Protein AF-A0A7G8DNR0-F1 (afdb_monomer_lite)

Radius of gyration: 20.5 Å; chains: 1; bounding box: 41×54×46 Å

Structure (mmCIF, N/CA/C/O backbone):
data_AF-A0A7G8DNR0-F1
#
_entry.id   AF-A0A7G8DNR0-F1
#
loop_
_atom_site.group_PDB
_atom_site.id
_atom_site.type_symbol
_atom_site.label_atom_id
_atom_site.label_alt_id
_atom_site.label_comp_id
_atom_site.label_asym_id
_atom_site.label_entity_id
_atom_site.label_seq_id
_atom_site.pdbx_PDB_ins_code
_atom_site.Cartn_x
_atom_site.Cartn_y
_atom_site.Cartn_z
_atom_site.occupancy
_atom_site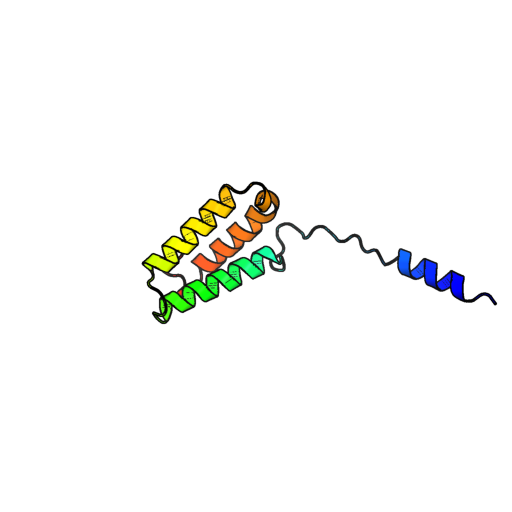.B_iso_or_equiv
_atom_site.auth_seq_id
_atom_site.auth_comp_id
_atom_site.auth_asym_id
_atom_site.auth_atom_id
_atom_site.pdbx_PDB_model_num
ATOM 1 N N . MET A 1 1 ? 27.335 -48.326 -29.016 1.00 47.81 1 MET A N 1
ATOM 2 C CA . MET A 1 1 ? 27.461 -47.047 -28.283 1.00 47.81 1 MET A CA 1
ATOM 3 C C . MET A 1 1 ? 26.975 -45.911 -29.178 1.00 47.81 1 MET A C 1
ATOM 5 O O . MET A 1 1 ? 27.794 -45.343 -29.875 1.00 47.81 1 MET A O 1
ATOM 9 N N . MET A 1 2 ? 25.667 -45.622 -29.239 1.00 50.41 2 MET A N 1
ATOM 10 C CA . MET A 1 2 ? 25.170 -44.385 -29.874 1.00 50.41 2 MET A CA 1
ATOM 11 C C . MET A 1 2 ? 23.697 -44.002 -29.544 1.00 50.41 2 MET A C 1
ATOM 13 O O . MET A 1 2 ? 22.954 -43.703 -30.470 1.00 50.41 2 MET A O 1
ATOM 17 N N . PRO A 1 3 ? 23.208 -43.996 -28.282 1.00 53.56 3 PRO A N 1
ATOM 18 C CA . PRO A 1 3 ? 21.878 -43.438 -27.987 1.00 53.56 3 PRO A CA 1
ATOM 19 C C . PRO A 1 3 ? 21.907 -42.023 -27.374 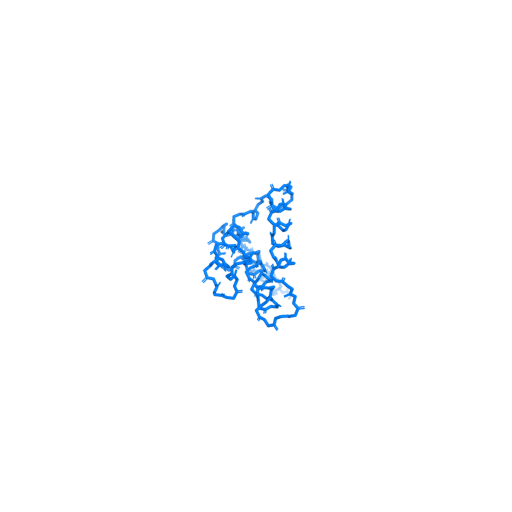1.00 53.56 3 PRO A C 1
ATOM 21 O O . PRO A 1 3 ? 20.867 -41.384 -27.270 1.00 53.56 3 PRO A O 1
ATOM 24 N N . LEU A 1 4 ? 23.076 -41.502 -26.977 1.00 53.06 4 LEU A N 1
ATOM 25 C CA . LEU A 1 4 ? 23.172 -40.249 -26.208 1.00 53.06 4 LEU A CA 1
ATOM 26 C C . LEU A 1 4 ? 22.991 -38.960 -27.029 1.00 53.06 4 LEU A C 1
ATOM 28 O O . LEU A 1 4 ? 22.695 -37.920 -26.451 1.00 53.06 4 LEU A O 1
ATOM 32 N N . ILE A 1 5 ? 23.135 -39.005 -28.357 1.00 57.81 5 ILE A N 1
ATOM 33 C CA . ILE A 1 5 ? 23.100 -37.789 -29.190 1.00 57.81 5 ILE A CA 1
ATOM 34 C C . ILE A 1 5 ? 21.661 -37.288 -29.405 1.00 57.81 5 ILE A C 1
ATOM 36 O O . ILE A 1 5 ? 21.444 -36.083 -29.467 1.00 57.81 5 ILE A O 1
ATOM 40 N N . LEU A 1 6 ? 20.658 -38.178 -29.425 1.00 52.19 6 LEU A N 1
ATOM 41 C CA . LEU A 1 6 ? 19.261 -37.768 -29.639 1.00 52.19 6 LEU A CA 1
ATOM 42 C C . LEU A 1 6 ? 18.628 -37.051 -28.433 1.00 52.19 6 LEU A C 1
ATOM 44 O O . LEU A 1 6 ? 17.714 -36.253 -28.619 1.00 52.19 6 LEU A O 1
ATOM 48 N N . LEU A 1 7 ? 19.103 -37.302 -27.208 1.00 55.22 7 LEU A N 1
ATOM 49 C CA . LEU A 1 7 ? 18.562 -36.652 -26.004 1.00 55.22 7 LEU A CA 1
ATOM 50 C C . LEU A 1 7 ? 19.061 -35.212 -25.821 1.00 55.22 7 LEU A C 1
ATOM 52 O O . LEU A 1 7 ? 18.340 -34.388 -25.262 1.00 55.22 7 LEU A O 1
ATOM 56 N N . GLY A 1 8 ? 20.255 -34.883 -26.326 1.00 55.91 8 GLY A N 1
ATOM 57 C CA . GLY A 1 8 ? 20.789 -33.519 -26.256 1.00 55.91 8 GLY A CA 1
ATOM 58 C C . GLY A 1 8 ? 19.992 -32.524 -27.104 1.00 55.91 8 GLY A C 1
ATOM 59 O O . GLY A 1 8 ? 19.802 -31.377 -26.706 1.00 55.91 8 GLY A O 1
ATOM 60 N N . SER A 1 9 ? 19.459 -32.974 -28.243 1.00 54.59 9 SER A N 1
ATOM 61 C CA . SER A 1 9 ? 18.687 -32.131 -29.164 1.00 54.59 9 SER A CA 1
ATOM 62 C C . SER A 1 9 ? 17.271 -31.819 -28.671 1.00 54.59 9 SER A C 1
ATOM 64 O O . SER A 1 9 ? 16.699 -30.816 -29.087 1.00 54.59 9 SER A O 1
ATOM 66 N N . LEU A 1 10 ? 16.708 -32.641 -27.775 1.00 53.38 10 LEU A N 1
ATOM 67 C CA . LEU A 1 10 ? 15.377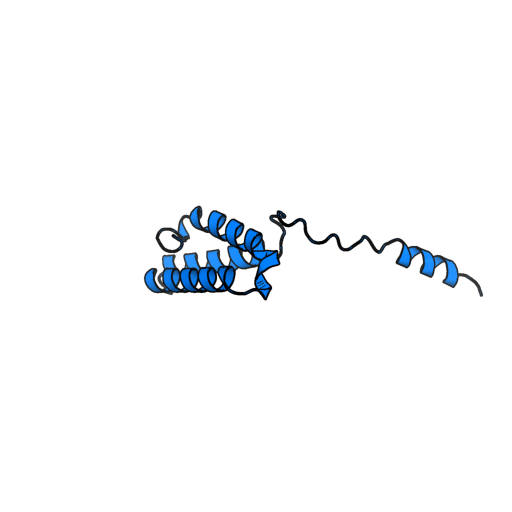 -32.401 -27.208 1.00 53.38 10 LEU A CA 1
ATOM 68 C C . LEU A 1 10 ? 15.400 -31.323 -26.113 1.00 53.38 10 LEU A C 1
ATOM 70 O O . LEU A 1 10 ? 14.479 -30.518 -26.027 1.00 53.38 10 LEU A O 1
ATOM 74 N N . LEU A 1 11 ? 16.470 -31.273 -25.313 1.00 53.84 11 LEU A N 1
ATOM 75 C CA . LEU A 1 11 ? 16.627 -30.300 -24.221 1.00 53.84 11 LEU A CA 1
ATOM 76 C C . LEU A 1 11 ? 16.844 -28.864 -24.723 1.00 53.84 11 LEU A C 1
ATOM 78 O O . LEU A 1 11 ? 16.483 -27.910 -24.040 1.00 53.84 11 LEU A O 1
ATOM 82 N N . LEU A 1 12 ? 17.393 -28.704 -25.930 1.00 53.78 12 LEU A N 1
ATOM 83 C CA . LEU A 1 12 ? 17.572 -27.398 -26.574 1.00 53.78 12 LEU A CA 1
ATOM 84 C C . LEU A 1 12 ? 16.291 -26.879 -27.247 1.00 53.78 12 LEU A C 1
ATOM 86 O O . LEU A 1 12 ? 16.193 -25.689 -27.525 1.00 53.78 12 LEU A O 1
ATOM 90 N N . ALA A 1 13 ? 15.301 -27.742 -27.496 1.00 52.59 13 ALA A N 1
ATOM 91 C CA . ALA A 1 13 ? 14.021 -27.348 -28.090 1.00 52.59 13 ALA A CA 1
ATOM 92 C C . ALA A 1 13 ? 13.001 -26.853 -27.048 1.00 52.59 13 ALA A C 1
ATOM 94 O O . ALA A 1 13 ? 11.995 -26.245 -27.410 1.00 52.59 13 ALA A O 1
ATOM 95 N N . THR A 1 14 ? 13.251 -27.093 -25.756 1.00 53.59 14 THR A N 1
ATOM 96 C CA . THR A 1 14 ? 12.367 -26.683 -24.654 1.00 53.59 14 THR A CA 1
ATOM 97 C C . THR A 1 14 ? 12.843 -25.441 -23.918 1.00 53.59 14 THR A C 1
ATOM 99 O O . THR A 1 14 ? 12.266 -25.104 -22.885 1.00 53.59 14 THR A O 1
ATOM 102 N N . SER A 1 15 ? 13.834 -24.708 -24.438 1.00 51.38 15 SER A N 1
ATOM 103 C CA . SER A 1 15 ? 13.999 -23.307 -24.055 1.00 51.38 15 SER A CA 1
ATOM 104 C C . SER A 1 15 ? 12.843 -22.520 -24.673 1.00 51.38 15 SER A C 1
ATOM 106 O O . SER A 1 15 ? 13.025 -21.743 -25.613 1.00 51.38 15 SER A O 1
ATOM 108 N N . ALA A 1 16 ? 11.626 -22.750 -24.166 1.00 54.78 16 ALA A N 1
ATOM 109 C CA . ALA A 1 16 ? 10.591 -21.744 -24.245 1.00 54.78 16 ALA A CA 1
ATOM 110 C C . ALA A 1 16 ? 11.288 -20.464 -23.781 1.00 54.78 16 ALA A C 1
ATOM 112 O O . ALA A 1 16 ? 11.879 -20.483 -22.693 1.00 54.78 16 ALA A O 1
ATOM 113 N N . PRO A 1 17 ? 11.343 -19.411 -24.614 1.00 49.56 17 PRO A N 1
ATOM 114 C CA . PRO A 1 17 ? 11.881 -18.154 -24.142 1.00 49.56 17 PRO A CA 1
ATOM 115 C C . PRO A 1 17 ? 11.130 -17.886 -22.847 1.00 49.56 17 PRO A C 1
ATOM 117 O O . PRO A 1 17 ? 9.898 -17.983 -22.840 1.00 49.56 17 PRO A O 1
ATOM 120 N N . ALA A 1 18 ? 11.862 -17.670 -21.752 1.00 49.34 18 ALA A N 1
ATOM 121 C CA . ALA A 1 18 ? 11.280 -17.078 -20.567 1.00 49.34 18 ALA A CA 1
ATOM 122 C C . ALA A 1 18 ? 10.690 -15.770 -21.081 1.00 49.34 18 ALA A C 1
ATOM 124 O O . ALA A 1 18 ? 11.409 -14.803 -21.331 1.00 49.34 18 ALA A O 1
ATOM 125 N N . LYS A 1 19 ? 9.404 -15.812 -21.442 1.00 52.66 19 LYS A N 1
ATOM 126 C CA . LYS A 1 19 ? 8.681 -14.638 -21.871 1.00 52.66 19 LYS A CA 1
ATOM 127 C C . LYS A 1 19 ? 8.801 -13.755 -20.653 1.00 52.66 19 LYS A C 1
ATOM 129 O O . LYS A 1 19 ? 8.342 -14.158 -19.587 1.00 52.66 19 LYS A O 1
ATOM 134 N N . 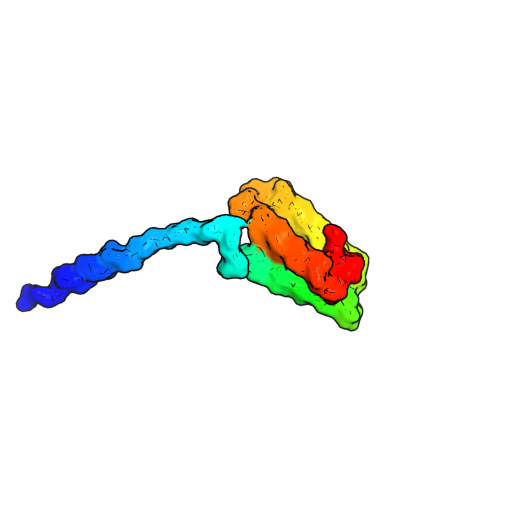ALA A 1 20 ? 9.491 -12.627 -20.811 1.00 50.47 20 ALA A N 1
ATOM 135 C CA . ALA A 1 20 ? 9.373 -11.534 -19.869 1.00 50.47 20 ALA A CA 1
ATOM 136 C C . ALA A 1 20 ? 7.885 -11.453 -19.529 1.00 50.47 20 ALA A C 1
ATOM 138 O O . ALA A 1 20 ? 7.066 -11.413 -20.459 1.00 50.47 20 ALA A O 1
ATOM 139 N N . GLU A 1 21 ? 7.560 -11.625 -18.243 1.00 47.56 21 GLU A N 1
ATOM 140 C CA . GLU A 1 21 ? 6.178 -11.639 -17.784 1.00 47.56 21 GLU A CA 1
ATOM 141 C C . GLU A 1 21 ? 5.467 -10.474 -18.458 1.00 47.56 21 GLU A C 1
ATOM 143 O O . GLU A 1 21 ? 6.013 -9.370 -18.571 1.00 47.56 21 GLU A O 1
ATOM 148 N N . ASN A 1 22 ? 4.294 -10.751 -19.024 1.00 49.28 22 ASN A N 1
ATOM 149 C CA . ASN A 1 22 ? 3.490 -9.685 -19.587 1.00 49.28 22 ASN A CA 1
ATOM 150 C C . ASN A 1 22 ? 3.334 -8.637 -18.469 1.00 49.28 22 ASN A C 1
ATOM 152 O O . ASN A 1 22 ? 2.894 -9.030 -17.389 1.00 49.28 22 ASN A O 1
ATOM 156 N N . PRO A 1 23 ? 3.669 -7.349 -18.674 1.00 48.88 23 PRO A N 1
ATOM 157 C CA . PRO A 1 23 ? 3.636 -6.314 -17.623 1.00 48.88 23 PRO A CA 1
ATOM 158 C C . PRO A 1 23 ? 2.227 -6.017 -17.062 1.00 48.88 23 PRO A C 1
ATOM 160 O O . PRO A 1 23 ? 2.000 -5.011 -16.394 1.00 48.88 23 PRO A O 1
ATOM 163 N N . TYR A 1 24 ? 1.262 -6.874 -17.390 1.00 54.00 24 TYR A N 1
ATOM 164 C CA . TYR A 1 24 ? -0.148 -6.821 -17.049 1.00 54.00 24 TYR A CA 1
ATOM 165 C C . TYR A 1 24 ? -0.671 -8.202 -16.634 1.00 54.00 24 TYR A C 1
ATOM 167 O O . TYR A 1 24 ? -1.858 -8.485 -16.805 1.00 54.00 24 TYR A O 1
ATOM 175 N N . ASP A 1 25 ? 0.201 -9.091 -16.158 1.00 59.62 25 ASP A N 1
ATOM 176 C CA . ASP A 1 25 ? -0.219 -10.397 -15.677 1.00 59.62 25 ASP A CA 1
ATOM 177 C C . ASP A 1 25 ? -0.706 -10.274 -14.222 1.00 59.62 25 ASP A C 1
ATOM 179 O O . ASP A 1 25 ? 0.092 -9.972 -13.338 1.00 59.62 25 ASP A O 1
ATOM 183 N N . PRO A 1 26 ? -1.992 -10.518 -13.910 1.00 56.94 26 PRO A N 1
ATOM 184 C CA . PRO A 1 26 ? -2.431 -10.682 -12.523 1.00 56.94 26 PRO A CA 1
ATOM 185 C C . PRO A 1 26 ? -1.765 -11.885 -11.822 1.00 56.94 26 PRO A C 1
ATOM 187 O O . PRO A 1 26 ? -1.918 -12.036 -10.612 1.00 56.94 26 PRO A O 1
ATOM 190 N N . ASN A 1 27 ? -1.019 -12.719 -12.556 1.00 62.84 27 ASN A N 1
ATOM 191 C CA . ASN A 1 27 ? -0.106 -13.732 -12.028 1.00 62.84 27 ASN A CA 1
ATOM 192 C C . ASN A 1 27 ? 1.348 -13.232 -11.873 1.00 62.84 27 ASN A C 1
ATOM 194 O O . ASN A 1 27 ? 2.213 -14.044 -11.552 1.00 62.84 27 ASN A O 1
ATOM 198 N N . SER A 1 28 ? 1.630 -11.935 -12.078 1.00 78.56 28 SER A N 1
ATOM 199 C CA . SER A 1 28 ? 2.933 -11.327 -11.772 1.00 78.56 28 SER A CA 1
ATOM 200 C C . SER A 1 28 ? 3.267 -11.559 -10.304 1.00 78.56 28 SER A C 1
ATOM 202 O O . SER A 1 28 ? 2.446 -11.306 -9.408 1.00 78.56 28 SER A O 1
ATOM 204 N N . TYR A 1 29 ? 4.496 -12.009 -10.050 1.00 85.81 29 TYR A N 1
ATOM 205 C CA . TYR A 1 29 ? 5.007 -12.170 -8.693 1.00 85.81 29 TYR A CA 1
ATOM 206 C C . TYR A 1 29 ? 4.861 -10.872 -7.886 1.00 85.81 29 TYR A C 1
ATOM 208 O O . TYR A 1 29 ? 4.422 -10.912 -6.737 1.00 85.81 29 TYR A O 1
ATOM 216 N N . TRP A 1 30 ? 5.168 -9.719 -8.489 1.00 86.69 30 TRP A N 1
ATOM 217 C CA . TRP A 1 30 ? 5.132 -8.425 -7.804 1.00 86.69 30 TRP A CA 1
ATOM 218 C C . TRP A 1 30 ? 3.713 -7.968 -7.495 1.00 86.69 30 TRP A C 1
ATOM 220 O O . TRP A 1 30 ? 3.460 -7.480 -6.394 1.00 86.69 30 TRP A O 1
ATOM 230 N N . PHE A 1 31 ? 2.766 -8.210 -8.404 1.00 89.31 31 PHE A N 1
ATOM 231 C CA . PHE A 1 31 ? 1.354 -7.980 -8.110 1.00 89.31 31 PHE A CA 1
ATOM 232 C C . PHE A 1 31 ? 0.906 -8.826 -6.910 1.00 89.31 31 PHE A C 1
ATOM 234 O O . PHE A 1 31 ? 0.353 -8.291 -5.945 1.00 89.31 31 PHE A O 1
ATOM 241 N N . GLY A 1 32 ? 1.175 -10.136 -6.949 1.00 87.38 32 GLY A N 1
ATOM 242 C CA . GLY A 1 32 ? 0.777 -11.071 -5.897 1.00 87.38 32 GLY A CA 1
ATOM 243 C C . GLY A 1 32 ? 1.423 -10.753 -4.548 1.00 87.38 32 GLY A C 1
ATOM 244 O O . GLY A 1 32 ? 0.735 -10.717 -3.527 1.00 87.38 32 GLY A O 1
ATOM 245 N N . PHE A 1 33 ? 2.723 -10.455 -4.547 1.00 89.06 33 PHE A N 1
ATOM 246 C CA . PHE A 1 33 ? 3.473 -10.057 -3.358 1.00 89.06 33 PHE A CA 1
ATOM 247 C C . PHE A 1 33 ? 2.872 -8.804 -2.713 1.00 89.06 33 PHE A C 1
ATOM 249 O O . PHE A 1 33 ? 2.565 -8.811 -1.520 1.00 89.06 33 PHE A O 1
ATOM 256 N N . THR A 1 34 ? 2.630 -7.746 -3.490 1.00 91.31 34 THR A N 1
ATOM 257 C CA . THR A 1 34 ? 2.104 -6.479 -2.964 1.00 91.31 34 THR A CA 1
ATOM 258 C C . THR A 1 34 ? 0.653 -6.582 -2.528 1.00 91.31 34 THR A C 1
ATOM 260 O O . THR A 1 34 ? 0.306 -6.084 -1.456 1.00 91.31 34 THR A O 1
ATOM 263 N N . ALA A 1 35 ? -0.200 -7.239 -3.313 1.00 91.62 35 ALA A N 1
ATOM 264 C CA . ALA A 1 35 ? -1.598 -7.435 -2.947 1.00 91.62 35 ALA A CA 1
ATOM 265 C C . ALA A 1 35 ? -1.725 -8.310 -1.688 1.00 91.62 35 ALA A C 1
ATOM 267 O O . ALA A 1 35 ? -2.526 -8.003 -0.807 1.00 91.62 35 ALA A O 1
ATOM 268 N N . GLY A 1 36 ? -0.904 -9.357 -1.564 1.00 91.88 36 GLY A N 1
ATOM 269 C CA . GLY A 1 36 ? -0.877 -10.229 -0.391 1.00 91.88 36 GLY A CA 1
ATOM 270 C C . GLY A 1 36 ? -0.363 -9.520 0.863 1.00 91.88 36 GLY A C 1
ATOM 271 O O . GLY A 1 36 ? -1.054 -9.493 1.883 1.00 91.88 36 GLY A O 1
ATOM 272 N N . ALA A 1 37 ? 0.818 -8.898 0.784 1.00 92.75 37 ALA A N 1
ATOM 273 C CA . ALA A 1 37 ? 1.410 -8.172 1.908 1.00 92.75 37 ALA A CA 1
ATOM 274 C C . ALA A 1 37 ? 0.530 -6.993 2.350 1.00 92.75 37 ALA A C 1
ATOM 276 O O . ALA A 1 37 ? 0.276 -6.817 3.542 1.00 92.75 37 ALA A O 1
ATOM 277 N N . GLY A 1 38 ? 0.003 -6.226 1.393 1.00 94.75 38 GLY A N 1
ATOM 278 C CA . GLY A 1 38 ? -0.922 -5.136 1.679 1.00 94.75 38 GLY A CA 1
ATOM 279 C C . GLY A 1 38 ? -2.238 -5.627 2.283 1.00 94.75 38 GLY A C 1
ATOM 280 O O . GLY A 1 38 ? -2.731 -5.028 3.235 1.00 94.75 38 GLY A O 1
ATOM 281 N N . GLY A 1 39 ? -2.785 -6.744 1.798 1.00 95.62 39 GLY A N 1
ATOM 282 C CA . GLY A 1 39 ? -3.994 -7.344 2.361 1.00 95.62 39 GLY A CA 1
ATOM 283 C C . GLY A 1 39 ? -3.804 -7.740 3.825 1.00 95.62 39 G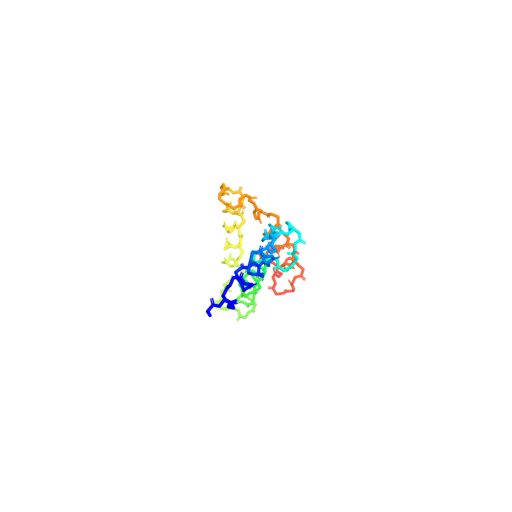LY A C 1
ATOM 284 O O . GLY A 1 39 ? -4.624 -7.378 4.667 1.00 95.62 39 GLY A O 1
ATOM 285 N N . MET A 1 40 ? -2.681 -8.390 4.142 1.00 95.69 40 MET A N 1
ATOM 286 C CA . MET A 1 40 ? -2.320 -8.730 5.521 1.00 95.69 40 MET A CA 1
ATOM 287 C C . MET A 1 40 ? -2.191 -7.479 6.396 1.00 95.69 40 MET A C 1
ATOM 289 O O . MET A 1 40 ? -2.737 -7.437 7.496 1.00 95.69 40 MET A O 1
ATOM 293 N N . LEU A 1 41 ? -1.526 -6.432 5.898 1.00 96.00 41 LEU A N 1
ATOM 294 C CA . LEU A 1 41 ? -1.391 -5.174 6.629 1.00 96.00 41 LEU A CA 1
ATOM 295 C C . LEU A 1 41 ? -2.759 -4.551 6.942 1.00 96.00 41 LEU A C 1
ATOM 297 O O . LEU A 1 41 ? -2.990 -4.105 8.064 1.00 96.00 41 LEU A O 1
ATOM 301 N N . CYS A 1 42 ? -3.685 -4.563 5.983 1.00 96.62 42 CYS A N 1
ATOM 302 C CA . CYS A 1 42 ? -5.053 -4.104 6.201 1.00 96.62 42 CYS A CA 1
ATOM 303 C C . CYS A 1 42 ? -5.779 -4.945 7.261 1.00 96.62 42 CYS A C 1
ATOM 305 O O . CYS A 1 42 ? -6.372 -4.383 8.181 1.00 96.62 42 CYS A O 1
ATOM 307 N N . MET A 1 43 ? -5.671 -6.276 7.206 1.00 96.50 43 MET A N 1
ATOM 308 C CA . MET A 1 43 ? -6.252 -7.156 8.227 1.00 96.50 43 MET A CA 1
ATOM 309 C C . MET A 1 43 ? -5.716 -6.844 9.631 1.00 96.50 43 MET A C 1
ATOM 311 O O . MET A 1 43 ? -6.513 -6.704 10.556 1.00 96.50 43 MET A O 1
ATOM 315 N N . MET A 1 44 ? -4.404 -6.617 9.771 1.00 96.62 44 MET A N 1
ATOM 316 C CA . MET A 1 44 ? -3.775 -6.235 11.045 1.00 96.62 44 MET A CA 1
ATOM 317 C C . MET A 1 44 ? -4.252 -4.874 11.577 1.00 96.62 44 MET A C 1
ATOM 319 O O . MET A 1 44 ? -4.144 -4.590 12.769 1.00 96.62 44 MET A O 1
ATOM 323 N N . THR A 1 45 ? -4.745 -3.984 10.710 1.00 96.38 45 THR A N 1
ATOM 324 C CA . THR A 1 45 ? -5.390 -2.744 11.173 1.00 96.38 45 THR A CA 1
ATOM 325 C C . THR A 1 45 ? -6.839 -2.966 11.600 1.00 96.38 45 THR A C 1
ATOM 327 O O . THR A 1 45 ? -7.324 -2.276 12.497 1.00 96.38 45 THR A O 1
ATOM 330 N N . THR A 1 46 ? -7.536 -3.909 10.961 1.00 95.12 46 THR A N 1
ATOM 331 C CA . THR A 1 46 ? -8.943 -4.233 11.233 1.00 95.12 46 THR A CA 1
ATOM 332 C C . THR A 1 46 ? -9.097 -5.011 12.534 1.00 95.12 46 THR A C 1
ATOM 334 O O . THR A 1 46 ? -10.016 -4.728 13.299 1.00 95.12 46 THR A O 1
ATOM 337 N N . ASP A 1 47 ? -8.188 -5.944 12.819 1.00 95.81 47 ASP A N 1
ATOM 338 C CA . ASP A 1 47 ? -8.173 -6.704 14.075 1.00 95.81 47 ASP A CA 1
ATOM 339 C C . ASP A 1 47 ? -7.579 -5.919 15.263 1.00 95.81 47 ASP A C 1
ATOM 341 O O . ASP A 1 47 ? -7.683 -6.350 16.411 1.00 95.81 47 ASP A O 1
ATOM 345 N N . GLY A 1 48 ? -7.005 -4.739 15.000 1.00 96.19 48 GLY A N 1
ATOM 346 C CA . GLY A 1 48 ? -6.432 -3.854 16.009 1.00 96.19 48 GLY A CA 1
ATOM 347 C C . GLY A 1 48 ? -5.005 -4.202 16.440 1.00 96.19 48 GLY A C 1
ATOM 348 O O . GLY A 1 48 ? -4.497 -3.563 17.362 1.00 96.19 48 GLY A O 1
ATOM 349 N N . THR A 1 49 ? -4.338 -5.153 15.779 1.00 97.75 49 THR A N 1
ATOM 350 C CA . THR A 1 49 ? -2.917 -5.474 16.008 1.00 97.75 49 THR A CA 1
ATOM 351 C C . THR A 1 49 ? -2.032 -4.249 15.788 1.00 97.75 49 THR A C 1
ATOM 353 O O . THR A 1 49 ? -1.083 -4.014 16.538 1.00 97.75 49 THR A O 1
ATOM 356 N N . ILE A 1 50 ? -2.359 -3.435 14.783 1.00 97.00 50 ILE A N 1
ATOM 357 C CA . ILE A 1 50 ? -1.752 -2.123 14.559 1.00 97.00 50 ILE A CA 1
ATOM 358 C C . ILE A 1 50 ? -2.822 -1.044 14.380 1.00 97.00 50 ILE A C 1
ATOM 360 O O . ILE A 1 50 ? -3.959 -1.306 13.994 1.00 97.00 50 ILE A O 1
ATOM 364 N N . SER A 1 51 ? -2.456 0.215 14.626 1.00 96.50 51 SER A N 1
ATOM 365 C CA . SER A 1 51 ? -3.371 1.330 14.373 1.00 96.50 51 SER A CA 1
ATOM 366 C C . SER A 1 51 ? -3.533 1.589 12.872 1.00 96.50 51 SER A C 1
ATOM 368 O O . SER A 1 51 ? -2.586 1.451 12.096 1.00 96.50 51 SER A O 1
ATOM 370 N N . LYS A 1 52 ? -4.712 2.073 12.460 1.00 94.56 52 LYS A N 1
ATOM 371 C CA . LYS A 1 52 ? -4.940 2.536 11.078 1.00 94.56 52 LYS A CA 1
ATOM 372 C C . LYS A 1 52 ? -3.939 3.610 10.649 1.00 94.56 52 LYS A C 1
ATOM 374 O O . LYS A 1 52 ? -3.497 3.604 9.509 1.00 94.56 52 LYS A O 1
ATOM 379 N N . ALA A 1 53 ? -3.552 4.501 11.566 1.00 95.50 53 ALA A N 1
ATOM 380 C CA . ALA A 1 53 ? -2.558 5.537 11.297 1.00 95.50 53 ALA A CA 1
ATOM 381 C C . ALA A 1 53 ? -1.184 4.940 10.953 1.00 95.50 53 ALA A C 1
ATOM 383 O O . ALA A 1 53 ? -0.542 5.398 10.009 1.00 95.50 53 ALA A O 1
ATOM 384 N N . LEU A 1 54 ? -0.760 3.898 11.676 1.00 96.31 54 LEU A N 1
ATOM 385 C CA . LEU A 1 54 ? 0.473 3.178 11.367 1.00 96.31 54 LEU A CA 1
ATOM 386 C C . LEU A 1 54 ? 0.365 2.443 10.024 1.00 96.31 54 LEU A C 1
ATOM 388 O O . LEU A 1 54 ? 1.262 2.575 9.198 1.00 96.31 54 LEU A O 1
ATOM 392 N N . GLY A 1 55 ? -0.748 1.748 9.768 1.00 95.56 55 GLY A N 1
ATOM 393 C CA . GLY A 1 55 ? -0.990 1.088 8.480 1.00 95.56 55 GLY A CA 1
ATOM 394 C C . GLY A 1 55 ? -0.946 2.063 7.297 1.00 95.56 55 GLY A C 1
ATOM 395 O O . GLY A 1 55 ? -0.249 1.812 6.318 1.00 95.56 55 GLY A O 1
ATOM 396 N N . SER A 1 56 ? -1.615 3.216 7.405 1.00 95.38 56 SER A N 1
ATOM 397 C CA . SER A 1 56 ? -1.567 4.267 6.379 1.00 95.38 56 SER A CA 1
ATOM 398 C C . SER A 1 56 ? -0.165 4.814 6.158 1.00 95.38 56 SER A C 1
ATOM 400 O O . SER A 1 56 ? 0.205 5.076 5.017 1.00 95.38 56 SER A O 1
ATOM 402 N N . LYS A 1 57 ? 0.613 4.993 7.232 1.00 95.94 57 LYS A N 1
ATOM 403 C CA . LYS A 1 57 ? 1.997 5.459 7.130 1.00 95.94 57 LYS A CA 1
ATOM 404 C C . LYS A 1 57 ? 2.860 4.454 6.363 1.00 95.94 57 LYS A C 1
ATOM 406 O O . LYS A 1 57 ? 3.543 4.859 5.433 1.00 95.94 57 LYS A O 1
ATOM 411 N N . ILE A 1 58 ? 2.763 3.165 6.694 1.00 94.62 58 ILE A N 1
ATOM 412 C CA . ILE A 1 58 ? 3.503 2.101 5.997 1.00 94.62 58 ILE A CA 1
ATOM 413 C C . ILE A 1 58 ? 3.151 2.093 4.507 1.00 94.62 58 ILE A C 1
ATOM 415 O O . ILE A 1 58 ? 4.042 2.073 3.665 1.00 94.62 58 ILE A O 1
ATOM 419 N N . PHE A 1 59 ? 1.864 2.172 4.156 1.00 93.69 59 PHE A N 1
ATOM 420 C CA . PHE A 1 59 ? 1.480 2.217 2.747 1.00 93.69 59 PHE A CA 1
ATOM 421 C C . PHE A 1 59 ? 1.978 3.463 2.019 1.00 93.69 59 PHE A C 1
ATOM 423 O O . PHE A 1 59 ? 2.322 3.346 0.846 1.00 93.69 59 PHE A O 1
ATOM 430 N N . ALA A 1 60 ? 2.006 4.623 2.679 1.00 92.38 60 ALA A N 1
ATOM 431 C CA . ALA A 1 60 ? 2.535 5.852 2.096 1.00 92.38 60 ALA A CA 1
ATOM 432 C C . ALA A 1 60 ? 4.041 5.740 1.819 1.00 92.38 60 ALA A C 1
ATOM 434 O O . ALA A 1 60 ? 4.464 6.054 0.712 1.00 92.38 60 ALA A O 1
ATOM 435 N N . GLU A 1 61 ? 4.815 5.229 2.781 1.00 93.00 61 GLU A N 1
ATOM 436 C CA . GLU A 1 61 ? 6.258 4.994 2.626 1.00 93.00 61 GLU A CA 1
ATOM 437 C C . GLU A 1 61 ? 6.538 3.969 1.521 1.00 93.00 61 GLU A C 1
ATOM 439 O O . GLU A 1 61 ? 7.382 4.202 0.663 1.00 93.00 61 GLU A O 1
ATOM 444 N N . MET A 1 62 ? 5.772 2.875 1.465 1.00 90.38 62 MET A N 1
ATOM 445 C CA . MET A 1 62 ? 5.884 1.916 0.364 1.00 90.38 62 MET A CA 1
ATOM 446 C C . MET A 1 62 ? 5.570 2.569 -0.986 1.00 90.38 62 MET A C 1
ATOM 448 O O . MET A 1 62 ? 6.277 2.325 -1.953 1.00 90.38 62 MET A O 1
ATOM 452 N N . PHE A 1 63 ? 4.531 3.404 -1.079 1.00 88.56 63 PHE A N 1
ATOM 453 C CA . PHE A 1 63 ? 4.208 4.092 -2.332 1.00 88.56 63 PHE A CA 1
ATOM 454 C C . PHE A 1 63 ? 5.323 5.054 -2.758 1.00 88.56 63 PHE A C 1
ATOM 456 O O . PHE A 1 63 ? 5.636 5.132 -3.940 1.00 88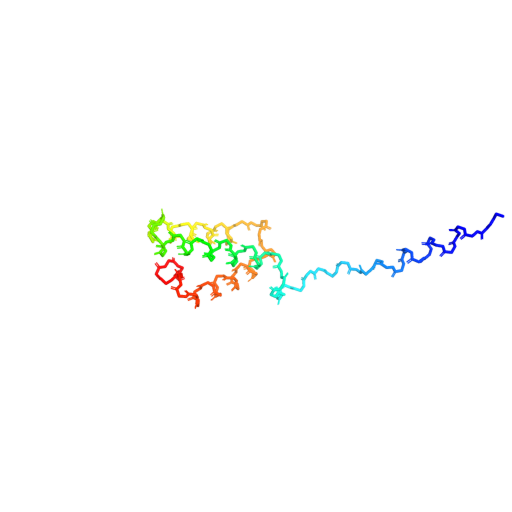.56 63 PHE A O 1
ATOM 463 N N . GLU A 1 64 ? 5.917 5.778 -1.811 1.00 90.94 64 GLU A N 1
ATOM 464 C CA . GLU A 1 64 ? 7.033 6.687 -2.071 1.00 90.94 64 GLU A CA 1
ATOM 465 C C . GLU A 1 64 ? 8.264 5.935 -2.587 1.00 90.94 64 GLU A C 1
ATOM 467 O O . GLU A 1 64 ? 8.807 6.310 -3.629 1.00 90.94 64 GLU A O 1
ATOM 472 N N . GLU A 1 65 ? 8.644 4.839 -1.927 1.00 90.06 65 GLU A N 1
ATOM 473 C CA . GLU A 1 65 ? 9.743 3.970 -2.365 1.00 90.06 65 GLU A CA 1
ATOM 474 C C . GLU A 1 65 ? 9.501 3.483 -3.797 1.00 90.06 65 GLU A C 1
ATOM 476 O O . GLU A 1 65 ? 10.346 3.612 -4.677 1.00 90.06 65 GLU A O 1
ATOM 481 N N . LEU A 1 66 ? 8.283 3.022 -4.078 1.00 88.38 66 LEU A N 1
ATOM 482 C CA . LEU A 1 66 ? 7.901 2.533 -5.398 1.00 88.38 66 LEU A CA 1
ATOM 483 C C . LEU A 1 66 ? 7.961 3.589 -6.495 1.00 88.38 66 LEU A C 1
ATOM 485 O O . LEU A 1 66 ? 8.234 3.250 -7.645 1.00 88.38 66 LEU A O 1
ATOM 489 N N . GLU A 1 67 ? 7.667 4.850 -6.188 1.00 86.75 67 GLU A N 1
ATOM 490 C CA . GLU A 1 67 ? 7.737 5.941 -7.162 1.00 86.75 67 GLU A CA 1
ATOM 491 C C . GLU A 1 67 ? 9.176 6.404 -7.404 1.00 86.75 67 GLU A C 1
ATOM 493 O O . GLU A 1 67 ? 9.512 6.797 -8.530 1.00 86.75 67 GLU A O 1
ATOM 498 N N . THR A 1 68 ? 10.020 6.346 -6.375 1.00 91.44 68 THR A N 1
ATOM 499 C CA . THR A 1 68 ? 11.339 6.987 -6.367 1.00 91.44 68 THR A CA 1
ATOM 500 C C . THR A 1 68 ? 12.493 6.031 -6.653 1.00 91.44 68 THR A C 1
ATOM 502 O O . THR A 1 68 ? 13.480 6.471 -7.246 1.00 91.44 68 THR A O 1
ATOM 505 N N . ASP A 1 69 ? 12.360 4.741 -6.336 1.00 90.44 69 ASP A N 1
ATOM 506 C CA . ASP A 1 69 ? 13.402 3.745 -6.569 1.00 90.44 69 ASP A CA 1
ATOM 507 C C . ASP A 1 69 ? 13.511 3.391 -8.071 1.00 90.44 69 ASP A C 1
ATOM 509 O O . ASP A 1 69 ? 12.559 2.867 -8.676 1.00 90.44 69 ASP A O 1
ATOM 513 N N . PRO A 1 70 ? 14.660 3.669 -8.722 1.00 90.50 70 PRO A N 1
ATOM 514 C CA . PRO A 1 70 ? 14.874 3.308 -10.115 1.00 90.50 70 PRO A CA 1
ATOM 515 C C . PRO A 1 70 ? 14.872 1.790 -10.352 1.00 90.50 70 PRO A C 1
ATOM 517 O O . PRO A 1 70 ? 14.454 1.379 -11.439 1.00 90.50 70 PRO A O 1
ATOM 520 N N . GLU A 1 71 ? 15.266 0.964 -9.377 1.00 89.06 71 GLU A N 1
ATOM 521 C CA . GLU A 1 71 ? 15.296 -0.503 -9.496 1.00 89.06 71 GLU A CA 1
ATOM 522 C C . GLU A 1 71 ? 13.891 -1.102 -9.620 1.00 89.06 71 GLU A C 1
ATOM 524 O O . GLU A 1 71 ? 13.698 -2.142 -10.252 1.00 89.06 71 GLU A O 1
ATOM 529 N N . LEU A 1 72 ? 12.880 -0.401 -9.105 1.00 85.69 72 LEU A N 1
ATOM 530 C CA . LEU A 1 72 ? 11.485 -0.841 -9.132 1.00 85.69 72 LEU A CA 1
ATOM 531 C C . LEU A 1 72 ? 10.726 -0.342 -10.369 1.00 85.69 72 LEU A C 1
ATOM 533 O O . LEU A 1 72 ? 9.557 -0.683 -10.564 1.00 85.69 72 LEU A O 1
ATOM 537 N N . THR A 1 73 ? 11.383 0.421 -11.254 1.00 86.75 73 THR A N 1
ATOM 538 C CA . THR A 1 73 ? 10.750 1.064 -12.420 1.00 86.75 73 THR A CA 1
ATOM 539 C C . THR A 1 73 ? 10.000 0.082 -13.318 1.00 86.75 73 THR A C 1
ATOM 541 O O . THR A 1 73 ? 8.889 0.392 -13.751 1.00 86.75 73 THR A O 1
ATOM 544 N N . SER A 1 74 ? 10.557 -1.106 -13.575 1.00 86.31 74 SER A N 1
ATOM 545 C CA . SER A 1 74 ? 9.922 -2.126 -14.426 1.00 86.31 74 SER A CA 1
ATOM 546 C C . SER A 1 74 ? 8.647 -2.721 -13.830 1.00 86.31 74 SER A C 1
ATOM 548 O O . SER A 1 74 ? 7.834 -3.262 -14.571 1.00 86.31 74 SER A O 1
ATOM 550 N N . PHE A 1 75 ? 8.456 -2.602 -12.517 1.00 87.38 75 PHE A N 1
ATOM 551 C CA . PHE A 1 75 ? 7.367 -3.238 -11.773 1.00 87.38 75 PHE A CA 1
ATOM 552 C C . PHE A 1 75 ? 6.346 -2.227 -11.240 1.00 87.38 75 PHE A C 1
ATOM 554 O O . PHE A 1 75 ? 5.312 -2.618 -10.703 1.00 87.38 75 PHE A O 1
ATOM 561 N N . LYS A 1 76 ? 6.584 -0.916 -11.416 1.00 88.56 76 LYS A N 1
ATOM 562 C CA . LYS A 1 76 ? 5.692 0.172 -10.963 1.00 88.56 76 LYS A CA 1
ATOM 563 C C . LYS A 1 76 ? 4.224 -0.085 -11.291 1.00 88.56 76 LYS A C 1
ATOM 565 O O . LYS A 1 76 ? 3.348 0.217 -10.484 1.00 88.56 76 LYS A O 1
ATOM 570 N N . GLN A 1 77 ? 3.944 -0.635 -12.470 1.00 88.69 77 GLN A N 1
ATOM 571 C CA . GLN A 1 77 ? 2.573 -0.911 -12.878 1.00 88.69 77 GLN A CA 1
ATOM 572 C C . GLN A 1 77 ? 1.927 -2.047 -12.072 1.00 88.69 77 GLN A C 1
ATOM 574 O O . GLN A 1 77 ? 0.771 -1.901 -11.673 1.00 88.69 77 GLN A O 1
ATOM 579 N N . ASP A 1 78 ? 2.660 -3.123 -11.776 1.00 89.06 78 ASP A N 1
ATOM 580 C CA . ASP A 1 78 ? 2.181 -4.228 -10.936 1.00 89.06 78 ASP A CA 1
ATOM 581 C C . ASP A 1 78 ? 1.826 -3.731 -9.539 1.00 89.06 78 ASP A C 1
ATOM 583 O O . ASP A 1 78 ? 0.731 -3.997 -9.035 1.00 89.06 78 ASP A O 1
ATOM 587 N N . PHE A 1 79 ? 2.705 -2.912 -8.959 1.00 90.25 79 PHE A N 1
ATOM 588 C CA . PHE A 1 79 ? 2.449 -2.267 -7.681 1.00 90.25 79 PHE A CA 1
ATOM 589 C C . PHE A 1 79 ? 1.195 -1.390 -7.740 1.00 90.25 79 PHE A C 1
ATOM 591 O O . PHE A 1 79 ? 0.269 -1.595 -6.956 1.00 90.25 79 PHE A O 1
ATOM 598 N N . ARG A 1 80 ? 1.096 -0.458 -8.703 1.00 90.06 80 ARG A N 1
ATOM 599 C CA . ARG A 1 80 ? -0.092 0.404 -8.869 1.00 90.06 80 ARG A CA 1
ATOM 600 C C . ARG A 1 80 ? -1.381 -0.411 -8.984 1.00 90.06 80 ARG A C 1
ATOM 602 O O . ARG A 1 80 ? -2.383 -0.048 -8.366 1.00 90.06 80 ARG A O 1
ATOM 609 N N . ASN A 1 81 ? -1.362 -1.503 -9.743 1.00 90.81 81 ASN A N 1
ATOM 610 C CA . ASN A 1 81 ? -2.513 -2.389 -9.903 1.00 90.81 81 ASN A CA 1
ATOM 611 C C . ASN A 1 81 ? -2.877 -3.078 -8.580 1.00 90.81 81 ASN A C 1
ATOM 613 O O . ASN A 1 81 ? -4.053 -3.103 -8.208 1.00 90.81 81 ASN A O 1
ATOM 617 N N . ALA A 1 82 ? -1.886 -3.575 -7.836 1.00 91.44 82 ALA A N 1
ATOM 618 C CA . ALA A 1 82 ? -2.094 -4.160 -6.516 1.00 91.44 82 ALA A CA 1
ATOM 619 C C . ALA A 1 82 ? -2.716 -3.144 -5.544 1.00 91.44 82 ALA A C 1
ATOM 621 O O . ALA A 1 82 ? -3.727 -3.444 -4.910 1.00 91.44 82 ALA A O 1
ATOM 622 N N . TYR A 1 83 ? -2.213 -1.906 -5.500 1.00 91.31 83 TYR A N 1
ATOM 623 C CA . TYR A 1 83 ? -2.797 -0.832 -4.687 1.00 91.31 83 TYR A CA 1
ATOM 624 C C . TYR A 1 83 ? -4.233 -0.483 -5.078 1.00 91.31 83 TYR A C 1
ATOM 626 O O . TYR A 1 83 ? -5.076 -0.258 -4.209 1.00 91.31 83 TYR A O 1
ATOM 634 N N . GLN A 1 84 ? -4.548 -0.459 -6.375 1.00 91.19 84 GLN A N 1
ATOM 635 C CA . GLN A 1 84 ? -5.928 -0.277 -6.831 1.00 91.19 84 GLN A CA 1
ATOM 636 C C . GLN A 1 84 ? -6.837 -1.429 -6.388 1.00 91.19 84 GLN A C 1
ATOM 638 O O . GLN A 1 84 ? -8.000 -1.189 -6.063 1.00 91.19 84 GLN A O 1
ATOM 643 N N . GLY A 1 85 ? -6.323 -2.660 -6.362 1.00 91.19 85 GLY A N 1
ATOM 644 C CA . GLY A 1 85 ? -7.017 -3.814 -5.794 1.00 91.19 85 GLY A CA 1
ATOM 645 C C . GLY A 1 85 ? -7.265 -3.648 -4.295 1.00 91.19 85 GLY A C 1
ATOM 646 O O . GLY A 1 85 ? -8.398 -3.789 -3.839 1.00 91.19 85 GLY A O 1
ATOM 647 N N . LEU A 1 86 ? -6.236 -3.253 -3.544 1.00 93.19 86 LEU A N 1
ATOM 648 C CA . LEU A 1 86 ? -6.317 -3.033 -2.099 1.00 93.19 86 LEU A CA 1
ATOM 649 C C . LEU A 1 86 ? -7.322 -1.937 -1.727 1.00 93.19 86 LEU A C 1
ATOM 651 O O . LEU A 1 86 ? -8.090 -2.124 -0.792 1.00 93.19 86 LEU A O 1
ATOM 655 N N . ARG A 1 87 ? -7.418 -0.844 -2.495 1.00 91.62 87 ARG A N 1
ATOM 656 C CA . ARG A 1 87 ? -8.439 0.208 -2.280 1.00 91.62 87 ARG A CA 1
ATOM 657 C C . ARG A 1 87 ? -9.880 -0.304 -2.388 1.00 91.62 87 ARG A C 1
ATOM 659 O O . ARG A 1 87 ? -10.787 0.330 -1.860 1.00 91.62 87 ARG A O 1
ATOM 666 N N . LYS A 1 88 ? -10.105 -1.427 -3.078 1.00 90.75 88 LYS A N 1
ATOM 667 C CA . LYS A 1 88 ? -11.423 -2.073 -3.196 1.00 90.75 88 LYS A CA 1
ATOM 668 C C . LYS A 1 88 ? -11.684 -3.091 -2.080 1.00 90.75 88 LYS A C 1
ATOM 670 O O . LYS A 1 88 ? -12.816 -3.551 -1.956 1.00 90.75 88 LYS A O 1
ATOM 675 N N . ASN A 1 89 ? -10.671 -3.451 -1.289 1.00 90.44 89 ASN A N 1
ATOM 676 C CA . ASN A 1 89 ? -10.817 -4.350 -0.150 1.00 90.44 89 ASN A CA 1
ATOM 677 C C . ASN A 1 89 ? -11.410 -3.586 1.049 1.00 90.44 89 ASN A C 1
ATOM 679 O O . ASN A 1 89 ? -10.883 -2.549 1.457 1.00 90.44 89 ASN A O 1
ATOM 683 N N . SER A 1 90 ? -12.489 -4.113 1.633 1.00 92.25 90 SER A N 1
ATOM 684 C CA . SER A 1 90 ? -13.147 -3.532 2.808 1.00 92.25 90 SER A CA 1
ATOM 685 C C . SER A 1 90 ? -12.223 -3.412 4.017 1.00 92.25 90 SER A C 1
ATOM 687 O O . SER A 1 90 ? -12.336 -2.442 4.767 1.00 92.25 90 SER A O 1
ATOM 689 N N . ASP A 1 91 ? -11.280 -4.341 4.176 1.00 91.31 91 ASP A N 1
ATOM 690 C CA . ASP A 1 91 ? -10.333 -4.337 5.295 1.00 91.31 91 ASP A CA 1
ATOM 691 C C . ASP A 1 91 ? -9.335 -3.181 5.186 1.00 91.31 91 ASP A C 1
ATOM 693 O O . ASP A 1 91 ? -8.803 -2.708 6.184 1.00 91.31 91 ASP A O 1
ATOM 697 N N . CYS A 1 92 ? -9.098 -2.678 3.974 1.00 93.88 92 CYS A N 1
ATOM 698 C CA . CYS A 1 92 ? -8.183 -1.567 3.728 1.00 93.88 92 CYS A CA 1
ATOM 699 C C . CYS A 1 92 ? -8.841 -0.190 3.882 1.00 93.88 92 CYS A C 1
ATOM 701 O O . CYS A 1 92 ? -8.201 0.837 3.623 1.00 93.88 92 CYS A O 1
ATOM 703 N N . ASN A 1 93 ? -10.112 -0.130 4.289 1.00 90.38 93 ASN A N 1
ATOM 704 C CA . ASN A 1 93 ? -10.871 1.112 4.287 1.00 90.38 93 ASN A CA 1
ATOM 705 C C . ASN A 1 93 ? -10.349 2.119 5.332 1.00 90.38 93 ASN A C 1
ATOM 707 O O . ASN A 1 93 ? -10.341 1.878 6.548 1.00 90.38 93 ASN A O 1
ATOM 711 N N . GLY A 1 94 ? -9.927 3.284 4.836 1.00 85.81 94 GLY A N 1
ATOM 712 C CA . GLY A 1 94 ? -9.278 4.330 5.625 1.00 85.81 94 GLY A CA 1
ATOM 713 C C . GLY A 1 94 ? -7.793 4.083 5.904 1.00 85.81 94 GLY A C 1
ATOM 714 O O . GLY A 1 94 ? -7.198 4.873 6.633 1.00 85.81 94 GLY A O 1
ATOM 715 N N . VAL A 1 95 ? -7.208 3.026 5.329 1.00 92.94 95 VAL A N 1
ATOM 716 C CA . VAL A 1 95 ? -5.793 2.659 5.474 1.00 92.94 95 VAL A CA 1
ATOM 717 C C . VAL A 1 95 ? -5.044 2.951 4.177 1.00 92.94 95 VAL A C 1
ATOM 719 O O . VAL A 1 95 ? -4.121 3.766 4.183 1.00 92.94 95 VAL A O 1
ATOM 722 N N . VAL A 1 96 ? -5.493 2.358 3.068 1.00 91.00 96 VAL A N 1
ATOM 723 C CA . VAL A 1 96 ? -4.996 2.653 1.717 1.00 91.00 96 VAL A CA 1
ATOM 724 C C . VAL A 1 96 ? -5.857 3.766 1.134 1.00 91.00 96 VAL A C 1
ATOM 726 O O . VAL A 1 96 ? -7.068 3.589 0.991 1.00 91.00 96 VAL A O 1
ATOM 729 N N . LYS A 1 97 ? -5.252 4.922 0.839 1.00 76.88 97 LYS A N 1
ATOM 730 C CA . LYS A 1 97 ? -5.982 6.102 0.364 1.00 76.88 97 LYS A CA 1
ATOM 731 C C . LYS A 1 97 ? -6.011 6.227 -1.130 1.00 76.88 97 LYS A C 1
ATOM 733 O O . LYS A 1 97 ? -4.997 6.014 -1.820 1.00 76.88 97 LYS A O 1
#

Secondary structure (DSSP, 8-state):
--SSHHHHHHHTT---------TT-TT-HHHHHHHHHHHHHHHHHHTTSS-HHHHHHHHHHHHHHHHH-GGGGGGHHHHHHHHHHHTTSGGGTTT--

Foldseek 3Di:
DDPPPVVVVVVVVPPPPPPPPDLPDCPDPLLCVLLVVLVVLLQCCQVPVDPLVVLLVVVVVVLVCCVPPPVNVSNSSSNVVSLVVLCPDPSCVSNRD

Sequence (97 aa):
MMPLILLGSLLLATSAPAKAENPYDPNSYWFGFTAGAGGMLCMMTTDGTISKALGSKIFAEMFEELETDPELTSFKQDFRNAYQGLRKNSDCNGVVK

pLDDT: mean 80.81, std 17.61, range [47.56, 97.75]